Protein AF-A0A1Y5MK70-F1 (afdb_monomer_lite)

Structure (mmCIF, N/CA/C/O backbone):
data_AF-A0A1Y5MK70-F1
#
_entry.id   AF-A0A1Y5MK70-F1
#
loop_
_atom_site.group_PDB
_atom_site.id
_atom_site.type_symbol
_atom_site.label_atom_id
_atom_site.label_alt_id
_atom_site.label_comp_id
_atom_site.label_asym_id
_atom_site.label_entity_id
_atom_site.label_seq_id
_atom_site.pdbx_PDB_ins_code
_atom_site.Cartn_x
_atom_site.Cartn_y
_atom_site.Cartn_z
_atom_site.occupancy
_atom_site.B_iso_or_equiv
_atom_site.auth_seq_id
_atom_site.auth_comp_id
_atom_site.auth_asym_id
_atom_site.auth_atom_id
_atom_site.pdbx_PDB_model_num
ATOM 1 N N . MET A 1 1 ? -12.010 -36.381 3.776 1.00 45.31 1 MET A N 1
ATOM 2 C CA . MET A 1 1 ? -11.673 -35.593 2.570 1.00 45.31 1 MET A CA 1
ATOM 3 C C . MET A 1 1 ? -10.333 -36.115 2.085 1.00 45.31 1 MET A C 1
ATOM 5 O O . MET A 1 1 ? -9.447 -36.192 2.929 1.00 45.31 1 MET A O 1
ATOM 9 N N . PRO A 1 2 ? -10.191 -36.593 0.837 1.00 47.81 2 PRO A N 1
ATOM 10 C CA . PRO A 1 2 ? -8.918 -37.135 0.391 1.00 47.81 2 PRO A CA 1
ATOM 11 C C . PRO A 1 2 ? -7.946 -35.971 0.175 1.00 47.81 2 PRO A C 1
ATOM 13 O O . PRO A 1 2 ? -8.289 -34.982 -0.469 1.00 47.81 2 PRO A O 1
ATOM 16 N N . PHE A 1 3 ? -6.762 -36.075 0.770 1.00 47.69 3 PHE A N 1
ATOM 17 C CA . PHE A 1 3 ? -5.630 -35.214 0.456 1.00 47.69 3 PHE A CA 1
ATOM 18 C C . PHE A 1 3 ? -5.170 -35.614 -0.947 1.00 47.69 3 PHE A C 1
ATOM 20 O O . PHE A 1 3 ? -4.816 -36.772 -1.149 1.00 47.69 3 PHE A O 1
ATOM 27 N N . SER A 1 4 ? -5.296 -34.719 -1.930 1.00 53.09 4 SER A N 1
ATOM 28 C CA . SER A 1 4 ? -4.896 -35.038 -3.298 1.00 53.09 4 SER A CA 1
ATOM 29 C C . SER A 1 4 ? -3.380 -35.113 -3.391 1.00 53.09 4 SER A C 1
ATOM 31 O O . SER A 1 4 ? -2.684 -34.203 -2.934 1.00 53.09 4 SER A O 1
ATOM 33 N N . ASP A 1 5 ? -2.918 -36.187 -4.020 1.00 56.25 5 ASP A N 1
ATOM 34 C CA . ASP A 1 5 ? -1.554 -36.392 -4.477 1.00 56.25 5 ASP A CA 1
ATOM 35 C C . ASP A 1 5 ? -1.006 -35.169 -5.229 1.00 56.25 5 ASP A C 1
ATOM 37 O O . ASP A 1 5 ? -1.755 -34.398 -5.836 1.00 56.25 5 ASP A O 1
ATOM 41 N N . GLY A 1 6 ? 0.316 -35.012 -5.119 1.00 57.81 6 GLY A N 1
ATOM 42 C CA . GLY A 1 6 ? 1.134 -33.868 -5.515 1.00 57.81 6 GLY A CA 1
ATOM 43 C C . GLY A 1 6 ? 0.630 -33.063 -6.708 1.00 57.81 6 GLY A C 1
ATOM 44 O O . GLY A 1 6 ? 0.325 -33.584 -7.779 1.00 57.81 6 GLY A O 1
ATOM 45 N N . CYS A 1 7 ? 0.583 -31.752 -6.510 1.00 57.41 7 CYS A N 1
ATOM 46 C CA . CYS A 1 7 ? 0.219 -30.822 -7.556 1.00 57.41 7 CYS A CA 1
ATOM 47 C C . CYS A 1 7 ? 1.397 -30.599 -8.497 1.00 57.41 7 CYS A C 1
ATOM 49 O O . CYS A 1 7 ? 2.516 -30.356 -8.059 1.00 57.41 7 CYS A O 1
ATOM 51 N N . ASP A 1 8 ? 1.112 -30.699 -9.791 1.00 56.66 8 ASP A N 1
ATOM 52 C CA . ASP A 1 8 ? 2.019 -30.327 -10.866 1.00 56.66 8 ASP A CA 1
ATOM 53 C C . ASP A 1 8 ? 2.357 -28.831 -10.733 1.00 56.66 8 ASP A C 1
ATOM 55 O O . ASP A 1 8 ? 1.521 -27.963 -11.006 1.00 56.66 8 ASP A O 1
ATOM 59 N N . GLU A 1 9 ? 3.568 -28.543 -10.242 1.00 54.31 9 GLU A N 1
ATOM 60 C CA . GLU A 1 9 ? 4.110 -27.196 -9.992 1.00 54.31 9 GLU A CA 1
ATOM 61 C C . GLU A 1 9 ? 4.065 -26.293 -11.233 1.00 54.31 9 GLU A C 1
ATOM 63 O O . GLU A 1 9 ? 4.126 -25.072 -11.107 1.00 54.31 9 GLU A O 1
ATOM 68 N N . SER A 1 10 ? 3.909 -26.862 -12.433 1.00 54.75 10 SER A N 1
ATOM 69 C CA . SER A 1 10 ? 3.883 -26.102 -13.684 1.00 54.75 10 SER A CA 1
ATOM 70 C C . SER A 1 10 ? 2.580 -25.330 -13.942 1.00 54.75 10 SER A C 1
ATOM 72 O O . SER A 1 10 ? 2.550 -24.487 -14.838 1.00 54.75 10 SER A O 1
ATOM 74 N N . THR A 1 11 ? 1.500 -25.584 -13.188 1.00 51.69 11 THR A N 1
ATOM 75 C CA . THR A 1 11 ? 0.165 -25.008 -13.474 1.00 51.69 11 THR A CA 1
ATOM 76 C C . THR A 1 11 ? -0.526 -24.326 -12.292 1.00 51.69 11 THR A C 1
ATOM 78 O O . THR A 1 11 ? -1.675 -23.896 -12.437 1.00 51.69 11 THR A O 1
ATOM 81 N N . LYS A 1 12 ? 0.105 -24.237 -11.111 1.00 56.84 12 LYS A N 1
ATOM 82 C CA . LYS A 1 12 ? -0.591 -23.837 -9.873 1.00 56.84 12 LYS A CA 1
ATOM 83 C C . LYS A 1 12 ? 0.277 -22.993 -8.943 1.00 56.84 12 LYS A C 1
ATOM 85 O O . LYS A 1 12 ? 1.462 -23.251 -8.784 1.00 56.84 12 LYS A O 1
ATOM 90 N N . ASP A 1 13 ? -0.342 -21.996 -8.308 1.00 63.38 13 ASP A N 1
ATOM 91 C CA . ASP A 1 13 ? 0.362 -20.890 -7.649 1.00 63.38 13 ASP A CA 1
ATOM 92 C C . ASP A 1 13 ? 0.457 -21.000 -6.119 1.00 63.38 13 ASP A C 1
ATOM 94 O O . ASP A 1 13 ? 1.224 -20.244 -5.510 1.00 63.38 13 ASP A O 1
ATOM 98 N N . ASP A 1 14 ? -0.307 -21.900 -5.487 1.00 67.94 14 ASP A N 1
ATOM 99 C CA . ASP A 1 14 ? -0.357 -22.056 -4.031 1.00 67.94 14 ASP A CA 1
ATOM 100 C C . ASP A 1 14 ? -0.394 -23.520 -3.545 1.00 67.94 14 ASP A C 1
ATOM 102 O O . ASP A 1 14 ? -0.592 -24.471 -4.303 1.00 67.94 14 ASP A O 1
ATOM 106 N N . LYS A 1 15 ? -0.234 -23.698 -2.226 1.00 67.75 15 LYS A N 1
ATOM 107 C CA . LYS A 1 15 ? -0.234 -25.007 -1.540 1.00 67.75 15 LYS A CA 1
ATOM 108 C C . LYS A 1 15 ? -1.575 -25.755 -1.578 1.00 67.75 15 LYS A C 1
ATOM 110 O O . LYS A 1 15 ? -1.652 -26.883 -1.100 1.00 67.75 15 LYS A O 1
ATOM 115 N N . TRP A 1 16 ? -2.630 -25.108 -2.073 1.00 71.88 16 TRP A N 1
ATOM 116 C CA . TRP A 1 16 ? -3.977 -25.663 -2.216 1.00 71.88 16 TRP A CA 1
ATOM 117 C C . TRP A 1 16 ? -4.336 -25.925 -3.672 1.00 71.88 16 TRP A C 1
ATOM 119 O O . TRP A 1 16 ? -5.464 -26.324 -3.969 1.00 71.88 16 TRP A O 1
ATOM 129 N N . CYS A 1 17 ? -3.369 -25.742 -4.571 1.00 69.50 17 CYS A N 1
ATOM 130 C CA . CYS A 1 17 ? -3.489 -26.085 -5.968 1.00 69.50 17 CYS A CA 1
ATOM 131 C C . CYS A 1 17 ? -4.534 -25.219 -6.688 1.00 69.50 17 CYS A C 1
ATOM 133 O O . CYS A 1 17 ? -5.308 -25.718 -7.515 1.00 69.50 17 CYS A O 1
ATOM 135 N N . GLN A 1 18 ? -4.528 -23.924 -6.372 1.00 73.12 18 GLN A N 1
ATOM 136 C CA . GLN A 1 18 ? -5.363 -22.892 -6.976 1.00 73.12 18 GLN A CA 1
ATOM 137 C C . GLN A 1 18 ? -4.520 -21.909 -7.803 1.00 73.12 18 GLN A C 1
ATOM 139 O O . GLN A 1 18 ? -3.335 -21.693 -7.542 1.00 73.12 18 GLN A O 1
ATOM 144 N N . ILE A 1 19 ? -5.147 -21.307 -8.817 1.00 71.62 19 ILE A N 1
ATOM 145 C CA . ILE A 1 19 ? -4.593 -20.148 -9.526 1.00 71.62 19 ILE A CA 1
ATOM 146 C C . ILE A 1 19 ? -4.897 -18.925 -8.664 1.00 71.62 19 ILE A C 1
ATOM 148 O O . ILE A 1 19 ? -6.066 -18.630 -8.402 1.00 71.62 19 ILE A O 1
ATOM 152 N N . VAL A 1 20 ? -3.859 -18.226 -8.210 1.00 73.69 20 VAL A N 1
ATOM 153 C CA . VAL A 1 20 ? -3.992 -17.103 -7.276 1.00 73.69 20 VAL A CA 1
ATOM 154 C C . VAL A 1 20 ? -3.372 -15.866 -7.901 1.00 73.69 20 VAL A C 1
ATOM 156 O O . VAL A 1 20 ? -2.211 -15.872 -8.294 1.00 73.69 20 VAL A O 1
ATOM 159 N N . ASN A 1 21 ? -4.125 -14.766 -7.952 1.00 75.44 21 ASN A N 1
ATOM 160 C CA . ASN A 1 21 ? -3.551 -13.482 -8.337 1.00 75.44 21 ASN A CA 1
ATOM 161 C C . ASN A 1 21 ? -2.671 -12.953 -7.196 1.00 75.44 21 ASN A C 1
ATOM 163 O O . ASN A 1 21 ? -3.161 -12.303 -6.272 1.00 75.44 21 ASN A O 1
ATOM 167 N N . LYS A 1 22 ? -1.369 -13.232 -7.278 1.00 76.81 22 LYS A N 1
ATOM 168 C CA . LYS A 1 22 ? -0.361 -12.776 -6.311 1.00 76.81 22 LYS A CA 1
ATOM 169 C C . LYS A 1 22 ? -0.169 -11.257 -6.318 1.00 76.81 22 LYS A C 1
ATOM 171 O O . LYS A 1 22 ? 0.277 -10.712 -5.318 1.00 76.81 22 LYS A O 1
ATOM 176 N N . ASN A 1 23 ? -0.599 -10.564 -7.378 1.00 81.00 23 ASN A N 1
ATOM 177 C CA . ASN A 1 23 ? -0.437 -9.117 -7.526 1.00 81.00 23 ASN A CA 1
ATOM 178 C C . ASN A 1 23 ? -1.542 -8.287 -6.846 1.00 81.00 23 ASN A C 1
ATOM 180 O O . ASN A 1 23 ? -1.671 -7.083 -7.085 1.00 81.00 23 ASN A O 1
ATOM 184 N N . ARG A 1 24 ? -2.375 -8.917 -6.011 1.00 82.62 24 ARG A N 1
ATOM 185 C CA . ARG A 1 24 ? -3.447 -8.272 -5.244 1.00 82.62 24 ARG A CA 1
ATOM 186 C C . ARG A 1 24 ? -3.217 -8.556 -3.771 1.00 82.62 24 ARG A C 1
ATOM 188 O O . ARG A 1 24 ? -3.121 -9.714 -3.369 1.00 82.62 24 ARG A O 1
ATOM 195 N N . ARG A 1 25 ? -3.179 -7.507 -2.953 1.00 82.75 25 ARG A N 1
ATOM 196 C CA . ARG A 1 25 ? -3.099 -7.646 -1.499 1.00 82.75 25 ARG A CA 1
ATOM 197 C C . ARG A 1 25 ? -4.304 -6.999 -0.831 1.00 82.75 25 ARG A C 1
ATOM 199 O O . ARG A 1 25 ? -4.873 -6.008 -1.292 1.00 82.75 25 ARG A O 1
ATOM 206 N N . GLY A 1 26 ? -4.702 -7.627 0.266 1.00 85.31 26 GLY A N 1
ATOM 207 C CA . GLY A 1 26 ? -5.738 -7.141 1.153 1.00 85.31 26 GLY A CA 1
ATOM 208 C C . GLY A 1 26 ? -5.161 -6.654 2.471 1.00 85.31 26 GLY A C 1
ATOM 209 O O . GLY A 1 26 ? -4.041 -6.996 2.846 1.00 85.31 26 GLY A O 1
ATOM 210 N N . ILE A 1 27 ? -5.970 -5.902 3.202 1.00 85.44 27 ILE A N 1
ATOM 211 C CA . ILE A 1 27 ? -5.683 -5.448 4.551 1.00 85.44 27 ILE A CA 1
ATOM 212 C C . ILE A 1 27 ? -6.815 -5.843 5.495 1.00 85.44 27 ILE A C 1
ATOM 214 O O . ILE A 1 27 ? -8.006 -5.765 5.166 1.00 85.44 27 ILE A O 1
ATOM 218 N N . VAL A 1 28 ? -6.418 -6.253 6.694 1.00 88.19 28 VAL A N 1
ATOM 219 C CA . VAL A 1 28 ? -7.299 -6.355 7.851 1.00 88.19 28 VAL A CA 1
ATOM 220 C C . VAL A 1 28 ? -6.694 -5.488 8.943 1.00 88.19 28 VAL A C 1
ATOM 222 O O . VAL A 1 28 ? -5.546 -5.705 9.324 1.00 88.19 28 VAL A O 1
ATOM 225 N N . ILE A 1 29 ? -7.451 -4.502 9.421 1.00 83.69 29 ILE A N 1
ATOM 226 C CA . ILE A 1 29 ? -7.038 -3.648 10.536 1.00 83.69 29 ILE A CA 1
ATOM 227 C C . ILE A 1 29 ? -7.919 -3.962 11.733 1.00 83.69 29 ILE A C 1
ATOM 229 O O . ILE A 1 29 ? -9.149 -3.919 11.646 1.00 83.69 29 ILE A O 1
ATOM 233 N N . LEU A 1 30 ? -7.260 -4.261 12.847 1.00 87.75 30 LEU A N 1
ATOM 234 C CA . LEU A 1 30 ? -7.870 -4.546 14.132 1.00 87.75 30 LEU A CA 1
ATOM 235 C C . LEU A 1 30 ? -7.527 -3.411 15.104 1.00 87.75 30 LEU A C 1
ATOM 237 O O . LEU A 1 30 ? -6.347 -3.119 15.298 1.00 87.75 30 LEU A O 1
ATOM 241 N N . LEU A 1 31 ? -8.528 -2.792 15.731 1.00 85.94 31 LEU A N 1
ATOM 242 C CA . LEU A 1 31 ? -8.306 -1.854 16.836 1.00 85.94 31 LEU A CA 1
ATOM 243 C C . LEU A 1 31 ? -8.513 -2.560 18.171 1.00 85.94 31 LEU A C 1
ATOM 245 O O . LEU A 1 31 ? -9.486 -3.293 18.343 1.00 85.94 31 LEU A O 1
ATOM 249 N N . SER A 1 32 ? -7.604 -2.324 19.118 1.00 86.94 32 SER A N 1
ATOM 250 C CA . SER A 1 32 ? -7.781 -2.769 20.500 1.00 86.94 32 SER A CA 1
ATOM 251 C C . SER A 1 32 ? -8.753 -1.842 21.230 1.00 86.94 32 SER A C 1
ATOM 253 O O . SER A 1 32 ? -8.634 -0.619 21.146 1.00 86.94 32 SER A O 1
ATOM 255 N N . ASN A 1 33 ? -9.686 -2.424 21.980 1.00 86.06 33 ASN A N 1
ATOM 256 C CA . ASN A 1 33 ? -10.547 -1.720 22.933 1.00 86.06 33 ASN A CA 1
ATOM 257 C C . ASN A 1 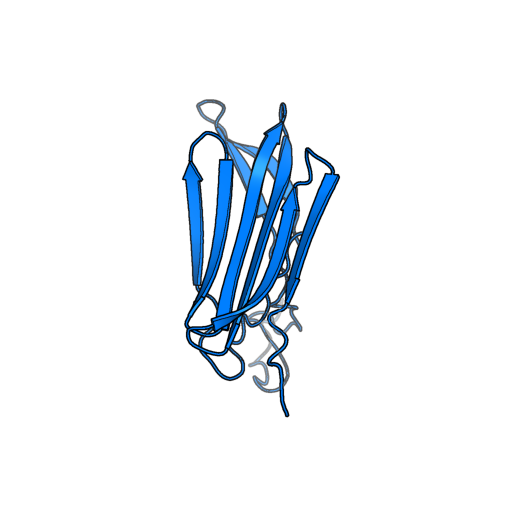33 ? -10.246 -2.142 24.386 1.00 86.06 33 ASN A C 1
ATOM 259 O O . ASN A 1 33 ? -11.146 -2.210 25.222 1.00 86.06 33 ASN A O 1
ATOM 263 N N . GLY A 1 34 ? -8.973 -2.436 24.672 1.00 88.31 34 GLY A N 1
ATOM 264 C CA . GLY A 1 34 ? -8.520 -3.068 25.909 1.00 88.31 34 GLY A CA 1
ATOM 265 C C . GLY A 1 34 ? -8.289 -4.555 25.664 1.00 88.31 34 GLY A C 1
ATOM 266 O O . GLY A 1 34 ? -7.315 -4.933 25.015 1.00 88.31 34 GLY A O 1
ATOM 267 N N . ASP A 1 35 ? -9.216 -5.392 26.125 1.00 89.69 35 ASP A N 1
ATOM 268 C CA . ASP A 1 35 ? -9.042 -6.852 26.128 1.00 89.69 35 ASP A CA 1
ATOM 269 C C . ASP A 1 35 ? -9.416 -7.530 24.802 1.00 89.69 35 ASP A C 1
ATOM 271 O O . ASP A 1 35 ? -9.174 -8.726 24.622 1.00 89.69 35 ASP A O 1
ATOM 275 N N . LYS A 1 36 ? -10.053 -6.805 23.874 1.00 91.88 36 LYS A N 1
ATOM 276 C CA . LYS A 1 36 ? -10.503 -7.353 22.590 1.00 91.88 36 LYS A CA 1
ATOM 277 C C . LYS A 1 36 ? -9.970 -6.533 21.427 1.00 91.88 36 LYS A C 1
ATOM 279 O O . LYS A 1 36 ? -9.608 -5.366 21.555 1.00 91.88 36 LYS A O 1
ATOM 284 N N . TYR A 1 37 ? -9.956 -7.185 20.273 1.00 90.38 37 TYR A N 1
ATOM 285 C CA . TYR A 1 37 ? -9.669 -6.577 18.988 1.00 90.38 37 TYR A CA 1
ATOM 286 C C . TYR A 1 37 ? -10.937 -6.581 18.145 1.00 90.38 37 TYR A C 1
ATOM 288 O O . TYR A 1 37 ? -11.580 -7.621 17.993 1.00 90.38 37 TYR A O 1
ATOM 296 N N . GLU A 1 38 ? -11.289 -5.428 17.594 1.00 88.44 38 GLU A N 1
ATOM 297 C CA . GLU A 1 38 ? -12.407 -5.280 16.669 1.00 88.44 38 GLU A CA 1
ATOM 298 C C . GLU A 1 38 ? -11.871 -4.983 15.271 1.00 88.44 38 GLU A C 1
ATOM 300 O O . GLU A 1 38 ? -11.027 -4.102 15.088 1.00 88.44 38 GLU A O 1
ATOM 305 N N . ALA A 1 39 ? -12.349 -5.735 14.278 1.00 87.50 39 ALA A N 1
ATOM 306 C CA . ALA A 1 39 ? -12.007 -5.484 12.889 1.00 87.50 39 ALA A CA 1
ATOM 307 C C . ALA A 1 39 ? -12.716 -4.224 12.401 1.00 87.50 39 ALA A C 1
ATOM 309 O O . ALA A 1 39 ? -13.929 -4.222 12.213 1.00 87.50 39 ALA A O 1
ATOM 310 N N . VAL A 1 40 ? -11.939 -3.170 12.170 1.00 83.81 40 VAL A N 1
ATOM 311 C CA . VAL A 1 40 ? -12.450 -1.898 11.646 1.00 83.81 40 VAL A CA 1
ATOM 312 C C . VAL A 1 40 ? -12.361 -1.824 10.131 1.00 83.81 40 VAL A C 1
ATOM 314 O O . VAL A 1 40 ? -13.207 -1.213 9.490 1.00 83.81 40 VAL A O 1
ATOM 317 N N . VAL A 1 41 ? -11.383 -2.514 9.540 1.00 81.88 41 VAL A N 1
ATOM 318 C CA . VAL A 1 41 ? -11.245 -2.634 8.088 1.00 81.88 41 VAL A CA 1
ATOM 319 C C . VAL A 1 41 ? -11.014 -4.086 7.734 1.00 81.88 41 VAL A C 1
ATOM 321 O O . VAL A 1 41 ? -10.125 -4.737 8.273 1.00 81.88 41 VAL A O 1
ATOM 324 N N . THR A 1 42 ? -11.816 -4.598 6.806 1.00 85.94 42 THR A N 1
ATOM 325 C CA . THR A 1 42 ? -11.580 -5.882 6.141 1.00 85.94 42 THR A CA 1
ATOM 326 C C . THR A 1 42 ? -11.778 -5.680 4.652 1.00 85.94 42 THR A C 1
ATOM 328 O O . THR A 1 42 ? -12.897 -5.530 4.162 1.00 85.94 42 THR A O 1
ATOM 331 N N . LYS A 1 43 ? -10.666 -5.631 3.929 1.00 82.19 43 LYS A N 1
ATOM 332 C CA . LYS A 1 43 ? -10.619 -5.242 2.524 1.00 82.19 43 LYS A CA 1
ATOM 333 C C . LYS A 1 43 ? -9.618 -6.145 1.819 1.00 82.19 43 LYS A C 1
ATOM 335 O O . LYS A 1 43 ? -8.420 -5.936 1.919 1.00 82.19 43 LYS A O 1
ATOM 340 N N . ARG A 1 44 ? -10.107 -7.215 1.188 1.00 81.56 44 ARG A N 1
ATOM 341 C CA . ARG A 1 44 ? -9.272 -8.364 0.792 1.00 81.56 44 ARG A CA 1
ATOM 342 C C . ARG A 1 44 ? -8.523 -8.195 -0.537 1.00 81.56 44 ARG A C 1
ATOM 344 O O . ARG A 1 44 ? -7.627 -8.987 -0.792 1.00 81.56 44 ARG A O 1
ATOM 351 N N . ASP A 1 45 ? -8.846 -7.184 -1.341 1.00 80.06 45 ASP A N 1
ATOM 352 C CA . ASP A 1 45 ? -8.272 -6.999 -2.683 1.00 80.06 45 ASP A CA 1
ATOM 353 C C . ASP A 1 45 ? -8.073 -5.523 -3.081 1.00 80.06 45 ASP A C 1
ATOM 355 O O . ASP A 1 45 ? -8.292 -5.143 -4.230 1.00 80.06 45 ASP A O 1
ATOM 359 N N . ILE A 1 46 ? -7.690 -4.668 -2.132 1.00 75.31 46 ILE A N 1
ATOM 360 C CA . ILE A 1 46 ? -7.780 -3.211 -2.321 1.00 75.31 46 ILE A CA 1
ATOM 361 C C . ILE A 1 46 ? -6.526 -2.514 -2.830 1.00 75.31 46 ILE A C 1
ATOM 363 O O . ILE A 1 46 ? -6.627 -1.351 -3.216 1.00 75.31 46 ILE A O 1
ATOM 367 N N . PHE A 1 47 ? -5.365 -3.164 -2.828 1.00 80.25 47 PHE A N 1
ATOM 368 C CA . PHE A 1 47 ? -4.181 -2.566 -3.432 1.00 80.25 47 PHE A CA 1
ATOM 369 C C . PHE A 1 47 ? -3.429 -3.540 -4.320 1.00 80.25 47 PHE A C 1
AT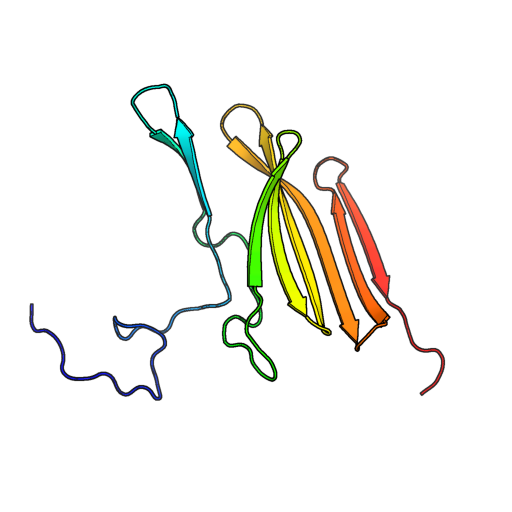OM 371 O O . PHE A 1 47 ? -3.311 -4.740 -4.048 1.00 80.25 47 PHE A O 1
ATOM 378 N N . GLU A 1 48 ? -2.937 -2.970 -5.413 1.00 83.00 48 GLU A N 1
ATOM 379 C CA . GLU A 1 48 ? -2.040 -3.639 -6.331 1.00 83.00 48 GLU A CA 1
ATOM 380 C C . GLU A 1 48 ? -0.685 -3.818 -5.657 1.00 83.00 48 GLU A C 1
ATOM 382 O O . GLU A 1 48 ? -0.158 -2.911 -5.000 1.00 83.00 48 GLU A O 1
ATOM 387 N N . SER A 1 49 ? -0.143 -5.010 -5.846 1.00 79.75 49 SER A N 1
ATOM 388 C CA . SER A 1 49 ? 1.192 -5.394 -5.426 1.00 79.75 49 SER A CA 1
ATOM 389 C C . SER A 1 49 ? 1.890 -6.012 -6.627 1.00 79.75 49 SER A C 1
ATOM 391 O O . SER A 1 49 ? 1.968 -7.226 -6.730 1.00 79.75 49 SER A O 1
ATOM 393 N N . PRO A 1 50 ? 2.253 -5.218 -7.642 1.00 83.12 50 PRO A N 1
ATOM 394 C CA . PRO A 1 50 ? 2.848 -5.767 -8.851 1.00 83.12 50 PRO A CA 1
ATOM 395 C C . PRO A 1 50 ? 4.205 -6.426 -8.564 1.00 83.12 50 PRO A C 1
ATOM 397 O O . PRO A 1 50 ? 4.931 -6.004 -7.665 1.00 83.12 50 PRO A O 1
ATOM 400 N N . ASN A 1 51 ? 4.578 -7.393 -9.405 1.00 84.31 51 ASN A N 1
ATOM 401 C CA . ASN A 1 51 ? 5.888 -8.058 -9.421 1.00 84.31 51 ASN A CA 1
ATOM 402 C C . ASN A 1 51 ? 6.179 -8.944 -8.197 1.00 84.31 51 ASN A C 1
ATOM 404 O O . ASN A 1 51 ? 7.334 -9.105 -7.809 1.00 84.31 51 ASN A O 1
ATOM 408 N N . GLU A 1 52 ? 5.156 -9.527 -7.575 1.00 81.88 52 GLU A N 1
ATOM 409 C CA . GLU A 1 52 ? 5.302 -10.400 -6.391 1.00 81.88 52 GLU A CA 1
ATOM 410 C C . GLU A 1 52 ? 5.987 -11.739 -6.687 1.00 81.88 52 GLU A C 1
ATOM 412 O O . GLU A 1 52 ? 6.498 -12.410 -5.793 1.00 81.88 52 GLU A O 1
ATOM 417 N N . ASP A 1 53 ? 6.033 -12.118 -7.956 1.00 80.50 53 ASP A N 1
ATOM 418 C CA . ASP A 1 53 ? 6.842 -13.206 -8.497 1.00 80.50 53 ASP A CA 1
ATOM 419 C C . ASP A 1 53 ? 8.299 -12.786 -8.775 1.00 80.50 53 ASP A C 1
ATOM 421 O O . ASP A 1 53 ? 9.137 -13.624 -9.100 1.00 80.50 53 ASP A O 1
ATOM 425 N N . GLY A 1 54 ? 8.617 -11.495 -8.650 1.00 75.75 54 GLY A N 1
ATOM 426 C CA . GLY A 1 54 ? 9.930 -10.901 -8.900 1.00 75.75 54 GLY A CA 1
ATOM 427 C C . GLY A 1 54 ? 10.199 -10.582 -10.370 1.00 75.75 54 GLY A C 1
ATOM 428 O O . GLY A 1 54 ? 10.880 -9.594 -10.668 1.00 75.75 54 GLY A O 1
ATOM 429 N N . GLY A 1 55 ? 9.622 -11.349 -11.298 1.00 77.50 55 GLY A N 1
ATOM 430 C CA . GLY A 1 55 ? 9.825 -11.186 -12.735 1.00 77.50 55 GLY A CA 1
ATOM 431 C C . GLY A 1 55 ? 11.310 -11.255 -13.109 1.00 77.50 55 GLY A C 1
ATOM 432 O O . GLY A 1 55 ? 11.999 -12.228 -12.818 1.00 77.50 55 GLY A O 1
ATOM 433 N N . ALA A 1 56 ? 11.827 -10.196 -13.742 1.00 74.31 56 ALA A N 1
ATOM 434 C CA . ALA A 1 56 ? 13.247 -10.074 -14.097 1.00 74.31 56 ALA A CA 1
ATOM 435 C C . ALA A 1 56 ? 14.160 -9.658 -12.916 1.00 74.31 56 ALA A C 1
ATOM 437 O O . ALA A 1 56 ? 15.353 -9.408 -13.115 1.00 74.31 56 ALA A O 1
ATOM 438 N N . TYR A 1 57 ? 13.613 -9.520 -11.704 1.00 82.88 57 TYR A N 1
ATOM 439 C CA . TYR A 1 57 ? 14.324 -9.081 -10.502 1.00 82.88 57 TYR A CA 1
ATOM 440 C C . TYR A 1 57 ? 13.822 -9.798 -9.233 1.00 82.88 57 TYR A C 1
ATOM 442 O O . TYR A 1 57 ? 13.174 -10.836 -9.325 1.00 82.88 57 TYR A O 1
ATOM 450 N N . PHE A 1 58 ? 14.159 -9.294 -8.039 1.00 86.69 58 PHE A N 1
ATOM 451 C CA . PHE A 1 58 ? 13.616 -9.815 -6.779 1.00 86.69 58 PHE A CA 1
ATOM 452 C C . PHE A 1 58 ? 12.235 -9.212 -6.479 1.00 86.69 58 PHE A C 1
ATOM 454 O O . PHE A 1 58 ? 12.041 -8.041 -6.799 1.00 86.69 58 PHE A O 1
ATOM 461 N N . PRO A 1 59 ? 11.297 -9.944 -5.847 1.00 89.31 59 PRO A N 1
ATOM 462 C CA . PRO A 1 59 ? 9.988 -9.412 -5.462 1.00 89.31 59 PRO A CA 1
ATOM 463 C C . PRO A 1 59 ? 10.081 -8.176 -4.554 1.00 89.31 59 PRO A C 1
ATOM 465 O O . PRO A 1 59 ? 10.958 -8.136 -3.692 1.00 89.31 59 PRO A O 1
ATOM 468 N N . PRO A 1 60 ? 9.179 -7.189 -4.682 1.00 90.81 60 PRO A N 1
ATOM 469 C CA . PRO A 1 60 ? 9.194 -6.000 -3.844 1.00 90.81 60 PRO A CA 1
ATOM 470 C C . PRO A 1 60 ? 9.146 -6.318 -2.344 1.00 90.81 60 PRO A C 1
ATOM 472 O O . PRO A 1 60 ? 8.361 -7.150 -1.889 1.00 90.81 60 PRO A O 1
ATOM 475 N N . GLU A 1 61 ? 9.939 -5.598 -1.556 1.00 91.88 61 GLU A N 1
ATOM 476 C CA . GLU A 1 61 ? 9.919 -5.707 -0.098 1.00 91.88 61 GLU A CA 1
ATOM 477 C C . GLU A 1 61 ? 8.854 -4.782 0.495 1.00 91.88 61 GLU A C 1
ATOM 479 O O . GLU A 1 61 ? 8.848 -3.579 0.223 1.00 91.88 61 GLU A O 1
ATOM 484 N N . LEU A 1 62 ? 7.976 -5.335 1.337 1.00 91.38 62 LEU A N 1
ATOM 485 C CA . LEU A 1 62 ? 6.942 -4.583 2.044 1.00 91.38 62 LEU A CA 1
ATOM 486 C C . LEU A 1 62 ? 7.418 -4.155 3.437 1.00 91.38 62 LEU A C 1
ATOM 488 O O . LEU A 1 62 ? 7.695 -4.995 4.293 1.00 91.38 62 LEU A O 1
ATOM 492 N N . ALA A 1 63 ? 7.394 -2.851 3.696 1.00 93.50 63 ALA A N 1
ATOM 493 C CA . ALA A 1 63 ? 7.533 -2.260 5.020 1.00 93.50 63 ALA A CA 1
ATOM 494 C C . ALA A 1 63 ? 6.221 -1.589 5.453 1.00 93.50 63 ALA A C 1
ATOM 496 O O . ALA A 1 63 ? 5.552 -0.923 4.661 1.00 93.50 63 ALA A O 1
ATOM 497 N N . VAL A 1 64 ? 5.861 -1.751 6.728 1.00 93.19 64 VAL A N 1
ATOM 498 C CA . VAL A 1 64 ? 4.671 -1.131 7.325 1.00 93.19 64 VAL A CA 1
ATOM 499 C C . VAL A 1 64 ? 5.111 -0.155 8.410 1.00 93.19 64 VAL A C 1
ATOM 501 O O . VAL A 1 64 ? 5.820 -0.541 9.337 1.00 93.19 64 VAL A O 1
ATOM 504 N N . GLU A 1 65 ? 4.692 1.104 8.303 1.00 94.81 65 GLU A N 1
ATOM 505 C CA . GLU A 1 65 ? 5.006 2.162 9.271 1.00 94.81 65 GLU A CA 1
ATOM 506 C C . GLU A 1 65 ? 3.709 2.768 9.818 1.00 94.81 65 GLU A C 1
ATOM 508 O O . GLU A 1 65 ? 2.797 3.087 9.059 1.00 94.81 65 GLU A O 1
ATOM 513 N N . ILE A 1 66 ? 3.641 2.981 11.135 1.00 92.56 66 ILE A N 1
ATOM 514 C CA . ILE A 1 66 ? 2.631 3.848 11.750 1.00 92.56 66 ILE A CA 1
ATOM 515 C C . ILE A 1 66 ? 3.342 5.099 12.252 1.00 92.56 66 ILE A C 1
ATOM 517 O O . ILE A 1 66 ? 4.193 5.021 13.140 1.00 92.56 66 ILE A O 1
ATOM 521 N N . LYS A 1 67 ? 3.001 6.259 11.692 1.00 92.88 67 LYS A N 1
ATOM 522 C CA . LYS A 1 67 ? 3.627 7.537 12.046 1.00 92.88 67 LYS A CA 1
ATOM 523 C C . LYS A 1 67 ? 2.641 8.679 11.873 1.00 92.88 67 LYS A C 1
ATOM 525 O O . LYS A 1 67 ? 1.972 8.757 10.854 1.00 92.88 67 LYS A O 1
ATOM 530 N N . ASN A 1 68 ? 2.576 9.586 12.849 1.00 90.69 68 ASN A N 1
ATOM 531 C CA . ASN A 1 68 ? 1.695 10.763 12.819 1.00 90.69 68 ASN A CA 1
ATOM 532 C C . ASN A 1 68 ? 0.218 10.419 12.527 1.00 90.69 68 ASN A C 1
ATOM 534 O O . ASN A 1 68 ? -0.432 11.104 11.746 1.00 90.69 68 ASN A O 1
ATOM 538 N N . SER A 1 69 ? -0.296 9.345 13.138 1.00 89.12 69 SER A N 1
ATOM 539 C CA . SER A 1 69 ? -1.659 8.827 12.911 1.00 89.12 69 SER A CA 1
ATOM 540 C C . SER A 1 69 ? -1.945 8.348 11.479 1.00 89.12 69 SER A C 1
ATOM 542 O O . SER A 1 69 ? -3.102 8.150 11.111 1.00 89.12 69 SER A O 1
ATOM 544 N N . GLU A 1 70 ? -0.898 8.111 10.689 1.00 93.50 70 GLU A N 1
ATOM 545 C CA . GLU A 1 70 ? -0.977 7.511 9.362 1.00 93.50 70 GLU A CA 1
ATOM 546 C C . GLU A 1 70 ? -0.398 6.098 9.388 1.00 93.50 70 GLU A C 1
ATOM 548 O O . GLU A 1 70 ? 0.655 5.856 9.982 1.00 93.50 70 GLU A O 1
ATOM 553 N N . LEU A 1 71 ? -1.080 5.177 8.714 1.00 92.69 71 LEU A N 1
ATOM 554 C CA . LEU A 1 71 ? -0.621 3.822 8.448 1.00 92.69 71 LEU A CA 1
ATOM 555 C C . LEU A 1 71 ? -0.119 3.754 7.006 1.00 92.69 71 LEU A C 1
ATOM 557 O O . LEU A 1 71 ? -0.889 3.958 6.066 1.00 92.69 71 LEU A O 1
ATOM 561 N N . LYS A 1 72 ? 1.163 3.455 6.831 1.00 94.38 72 LYS A N 1
ATOM 562 C CA . LYS A 1 72 ? 1.835 3.443 5.534 1.00 94.38 72 LYS A CA 1
ATOM 563 C C . LYS A 1 72 ? 2.271 2.040 5.162 1.00 94.38 72 LYS A C 1
ATOM 565 O O . LYS A 1 72 ? 2.855 1.333 5.981 1.00 94.38 72 LYS A O 1
ATOM 570 N N . PHE A 1 73 ? 2.027 1.680 3.911 1.00 93.12 73 PHE A N 1
ATOM 571 C CA . PHE A 1 73 ? 2.523 0.463 3.280 1.00 93.12 73 PHE A CA 1
ATOM 572 C C . PHE A 1 73 ? 3.485 0.866 2.178 1.00 93.12 73 PHE A C 1
ATOM 574 O O . PHE A 1 73 ? 3.048 1.384 1.152 1.00 93.12 73 PHE A O 1
ATOM 581 N N . PHE A 1 74 ? 4.772 0.646 2.409 1.00 94.75 74 PHE A N 1
ATOM 582 C CA . PHE A 1 74 ? 5.848 0.995 1.496 1.00 94.75 74 PHE A CA 1
ATOM 583 C C . PHE A 1 74 ? 6.374 -0.263 0.812 1.00 94.75 74 PHE A C 1
ATOM 585 O O . PHE A 1 74 ? 6.797 -1.199 1.485 1.00 94.75 74 PHE A O 1
ATOM 592 N N . TYR A 1 75 ? 6.370 -0.270 -0.516 1.00 93.50 75 TYR A N 1
ATOM 593 C CA . TYR A 1 75 ? 6.897 -1.352 -1.337 1.00 93.50 75 TYR A CA 1
ATOM 594 C C . TYR A 1 75 ? 8.166 -0.890 -2.042 1.00 93.50 75 TYR A C 1
ATOM 596 O O . TYR A 1 75 ? 8.118 0.005 -2.888 1.00 93.50 75 TYR A O 1
ATOM 604 N N . SER A 1 76 ? 9.293 -1.509 -1.709 1.00 93.06 76 SER A N 1
ATOM 605 C CA . SER A 1 76 ? 10.595 -1.243 -2.321 1.00 93.06 76 SER A CA 1
ATOM 606 C C . SER A 1 76 ? 10.878 -2.239 -3.436 1.00 93.06 76 SER A C 1
ATOM 608 O O . SER A 1 76 ? 10.946 -3.436 -3.177 1.00 93.06 76 SER A O 1
ATOM 610 N N . TYR A 1 77 ? 11.120 -1.767 -4.658 1.00 92.25 77 TYR A N 1
ATOM 611 C CA . TYR A 1 77 ? 11.517 -2.603 -5.799 1.00 92.25 77 TYR A CA 1
ATOM 612 C C . TYR A 1 77 ? 12.934 -2.251 -6.293 1.00 92.25 77 TYR A C 1
ATOM 614 O O . TYR A 1 77 ? 13.262 -2.287 -7.483 1.00 92.25 77 TYR A O 1
ATOM 622 N N . GLY A 1 78 ? 13.800 -1.866 -5.347 1.00 88.81 78 GLY A N 1
ATOM 623 C CA . GLY A 1 78 ? 15.205 -1.550 -5.587 1.00 88.81 78 GLY A CA 1
ATOM 624 C C . GLY A 1 78 ? 15.400 -0.457 -6.642 1.00 88.81 78 GLY A C 1
ATOM 625 O O . GLY A 1 78 ? 14.813 0.622 -6.572 1.00 88.81 78 GLY A O 1
ATOM 626 N N . LYS A 1 79 ? 16.239 -0.733 -7.649 1.00 89.06 79 LYS A N 1
ATOM 627 C CA . LYS A 1 79 ? 16.571 0.234 -8.714 1.00 89.06 79 LYS A CA 1
ATOM 628 C C . LYS A 1 79 ? 15.401 0.579 -9.645 1.00 89.06 79 LYS A C 1
ATOM 630 O O . LYS A 1 79 ? 15.531 1.514 -10.429 1.00 89.06 79 LYS A O 1
ATOM 635 N N . TYR A 1 80 ? 14.310 -0.185 -9.596 1.00 90.31 80 TYR A N 1
ATOM 636 C CA . TYR A 1 80 ? 13.120 0.034 -10.422 1.00 90.31 80 TYR A CA 1
ATOM 637 C C . TYR A 1 80 ? 12.082 0.925 -9.736 1.00 90.31 80 TYR A C 1
ATOM 639 O O . TYR A 1 80 ? 11.095 1.310 -10.359 1.00 90.31 80 TYR A O 1
ATOM 647 N N . GLY A 1 81 ? 12.344 1.319 -8.487 1.00 92.62 81 GLY A N 1
ATOM 648 C CA . GLY A 1 81 ? 11.571 2.318 -7.768 1.00 92.62 81 GLY A CA 1
ATOM 649 C C . GLY A 1 81 ? 10.775 1.739 -6.608 1.00 92.62 81 GLY A C 1
ATOM 650 O O . GLY A 1 81 ? 11.181 0.753 -5.993 1.00 92.62 81 GLY A O 1
ATOM 651 N N . TYR A 1 82 ? 9.686 2.411 -6.252 1.00 94.12 82 TYR A N 1
ATOM 652 C CA . TYR A 1 82 ? 8.894 2.098 -5.066 1.00 94.12 82 TYR A CA 1
ATOM 653 C C . TYR A 1 82 ? 7.490 2.692 -5.162 1.00 94.12 82 TYR A C 1
ATOM 655 O O . TYR A 1 82 ? 7.243 3.624 -5.932 1.00 94.12 82 TYR A O 1
ATOM 663 N N . TRP A 1 83 ? 6.573 2.198 -4.339 1.00 95.19 83 TRP A N 1
ATOM 664 C CA . TRP A 1 83 ? 5.266 2.822 -4.149 1.00 95.19 83 TRP A CA 1
ATOM 665 C C . TRP A 1 83 ? 4.817 2.750 -2.696 1.00 95.19 83 TRP A C 1
ATOM 667 O O . TRP A 1 83 ? 5.284 1.925 -1.915 1.00 95.19 83 TRP A O 1
ATOM 677 N N . GLU A 1 84 ? 3.921 3.654 -2.327 1.00 95.25 84 GLU A N 1
ATOM 678 C CA . GLU A 1 84 ? 3.415 3.812 -0.974 1.00 95.25 84 GLU A CA 1
ATOM 679 C C . GLU A 1 84 ? 1.902 4.043 -0.991 1.00 95.25 84 GLU A C 1
ATOM 681 O O . GLU A 1 84 ? 1.399 4.907 -1.716 1.00 95.25 84 GLU A O 1
ATOM 686 N N . TYR A 1 85 ? 1.188 3.301 -0.146 1.00 93.69 85 TYR A N 1
ATOM 687 C CA . TYR A 1 85 ? -0.205 3.571 0.207 1.00 93.69 85 TYR A CA 1
ATOM 688 C C . TYR A 1 85 ? -0.262 4.144 1.619 1.00 93.69 85 TYR A C 1
ATOM 690 O O . TYR A 1 85 ? 0.274 3.540 2.550 1.00 93.69 85 TYR A O 1
ATOM 698 N N . VAL A 1 86 ? -0.939 5.279 1.791 1.00 94.19 86 VAL A N 1
ATOM 699 C CA . VAL A 1 86 ? -1.090 5.944 3.089 1.00 94.19 86 VAL A CA 1
ATOM 700 C C . VAL A 1 86 ? -2.555 5.962 3.484 1.00 94.19 86 VAL A C 1
ATOM 702 O O . VAL A 1 86 ? -3.391 6.550 2.792 1.00 94.19 86 VAL A O 1
ATOM 705 N N . PHE A 1 87 ? -2.849 5.357 4.626 1.00 91.56 87 PHE A N 1
ATOM 706 C CA . PHE A 1 87 ? -4.165 5.331 5.238 1.00 91.56 87 PHE A CA 1
ATOM 707 C C . PHE A 1 87 ? -4.200 6.217 6.477 1.00 91.56 87 PHE A C 1
ATOM 709 O O . PHE A 1 87 ? -3.239 6.265 7.243 1.00 91.56 87 PHE A O 1
ATOM 716 N N . ALA A 1 88 ? -5.333 6.867 6.706 1.00 92.19 88 ALA A N 1
ATOM 717 C CA . ALA A 1 88 ? -5.611 7.578 7.947 1.00 92.19 88 ALA A CA 1
ATOM 718 C C . ALA A 1 88 ? -6.912 7.061 8.558 1.00 92.19 88 ALA A C 1
ATOM 720 O O . ALA A 1 88 ? -7.835 6.670 7.837 1.00 92.19 88 ALA A O 1
ATOM 721 N N . LEU A 1 89 ? -6.971 7.067 9.888 1.00 87.88 89 LEU A N 1
ATOM 722 C CA . LEU A 1 89 ? -8.196 6.780 10.620 1.00 87.88 89 LEU A CA 1
ATOM 723 C C . LEU A 1 89 ? -9.159 7.970 10.481 1.00 87.88 89 LEU A C 1
ATOM 725 O O . LEU A 1 89 ? -8.819 9.093 10.847 1.00 87.88 89 LEU A O 1
ATOM 729 N N . ASP A 1 90 ? -10.361 7.708 9.984 1.00 85.94 90 ASP A N 1
ATOM 730 C CA . ASP A 1 90 ? -11.478 8.646 9.904 1.00 85.94 90 ASP A CA 1
ATOM 731 C C . ASP A 1 90 ? -12.674 8.062 10.669 1.00 85.94 90 ASP A C 1
ATOM 733 O O . ASP A 1 90 ? -13.353 7.130 10.225 1.00 85.94 90 ASP A O 1
ATOM 737 N N . GLY A 1 91 ? -12.885 8.566 11.886 1.00 84.62 91 GLY A N 1
ATOM 738 C CA . GLY A 1 91 ? -13.849 8.006 12.829 1.00 84.62 91 GLY A CA 1
ATOM 739 C C . GLY A 1 91 ? -13.481 6.577 13.237 1.00 84.62 91 GLY A C 1
ATOM 740 O O . GLY A 1 91 ? -12.590 6.371 14.058 1.00 84.62 91 GLY A O 1
ATOM 741 N N . LYS A 1 92 ? -14.200 5.591 12.690 1.00 80.25 92 LYS A N 1
ATOM 742 C CA . LYS A 1 92 ? -13.990 4.152 12.941 1.00 80.25 92 LYS A CA 1
ATOM 743 C C . LYS A 1 92 ? -13.507 3.385 11.705 1.00 80.25 92 LYS A C 1
ATOM 745 O O . LYS A 1 92 ? -13.496 2.162 11.741 1.00 80.25 92 LYS A O 1
ATOM 750 N N . ASP A 1 93 ? -13.147 4.071 10.624 1.00 82.88 93 ASP A N 1
ATOM 751 C CA . ASP A 1 93 ? -12.714 3.455 9.366 1.00 82.88 93 ASP A CA 1
ATOM 752 C C . ASP A 1 93 ? -11.316 3.953 8.980 1.00 82.88 93 ASP A C 1
ATOM 754 O O . ASP A 1 93 ? -10.929 5.059 9.351 1.00 82.88 93 ASP A O 1
ATOM 758 N N . PHE A 1 94 ? -10.552 3.162 8.229 1.00 86.38 94 PHE A N 1
ATOM 759 C CA . PHE A 1 94 ? -9.303 3.631 7.627 1.00 86.38 94 PHE A CA 1
ATOM 760 C C . PHE A 1 94 ? -9.518 3.920 6.151 1.00 86.38 94 PHE A C 1
ATOM 762 O O . PHE A 1 94 ? -9.841 3.031 5.361 1.00 86.38 94 PHE A O 1
ATOM 769 N N . LYS A 1 95 ? -9.262 5.166 5.762 1.00 88.88 95 LYS A N 1
ATOM 770 C CA . LYS A 1 95 ? -9.398 5.622 4.379 1.00 88.88 95 LYS A CA 1
ATOM 771 C C . LYS A 1 95 ? -8.032 5.790 3.744 1.00 88.88 95 LYS A C 1
ATOM 773 O O . LYS A 1 95 ? -7.111 6.292 4.384 1.00 88.88 95 LYS A O 1
ATOM 778 N N . LEU A 1 96 ? -7.909 5.391 2.478 1.00 89.88 96 LEU A N 1
ATOM 779 C CA . LEU A 1 96 ? -6.741 5.719 1.667 1.00 89.88 96 LEU A CA 1
ATOM 780 C C . LEU A 1 96 ? -6.742 7.232 1.434 1.00 89.88 96 LEU A C 1
ATOM 782 O O . LEU A 1 96 ? -7.657 7.762 0.806 1.00 89.88 96 LEU A O 1
ATOM 786 N N . VAL A 1 97 ? -5.737 7.924 1.962 1.00 94.38 97 VAL A N 1
ATOM 787 C CA . VAL A 1 97 ? -5.641 9.388 1.892 1.00 94.38 97 VAL A CA 1
ATOM 788 C C . VAL A 1 97 ? -4.585 9.851 0.907 1.00 94.38 97 VAL A C 1
ATOM 790 O O . VAL A 1 97 ? -4.761 10.893 0.275 1.00 94.38 97 VAL A O 1
ATOM 793 N N . ARG A 1 98 ? -3.516 9.069 0.718 1.00 95.75 98 ARG A N 1
ATOM 794 C CA . ARG A 1 98 ? -2.475 9.360 -0.269 1.00 95.75 98 ARG A CA 1
ATOM 795 C C . ARG A 1 98 ? -1.948 8.091 -0.925 1.00 95.75 98 ARG A C 1
ATOM 797 O O . ARG A 1 98 ? -1.900 7.029 -0.309 1.00 95.75 98 ARG A O 1
ATOM 804 N N . TYR A 1 99 ? -1.525 8.241 -2.172 1.00 95.19 99 TYR A N 1
ATOM 805 C CA . TYR A 1 99 ? -0.750 7.252 -2.909 1.00 95.19 99 TYR A CA 1
ATOM 806 C C . TYR A 1 99 ? 0.450 7.935 -3.554 1.00 95.19 99 TYR A C 1
ATOM 808 O O . TYR A 1 99 ? 0.337 9.047 -4.078 1.00 95.19 99 TYR A O 1
ATOM 816 N N . PHE A 1 100 ? 1.592 7.266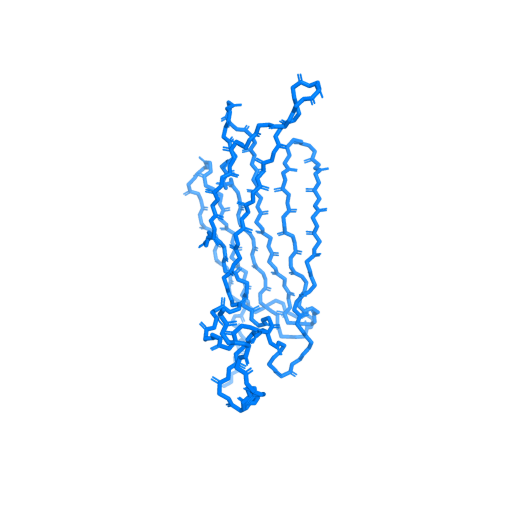 -3.527 1.00 96.50 100 PHE A N 1
ATOM 817 C CA . PHE A 1 100 ? 2.798 7.693 -4.217 1.00 96.50 100 PHE A CA 1
ATOM 818 C C . PHE A 1 100 ? 3.384 6.504 -4.969 1.00 96.50 100 PHE A C 1
ATOM 820 O O . PHE A 1 100 ? 3.480 5.416 -4.413 1.00 96.50 100 PHE A O 1
ATOM 827 N N . SER A 1 101 ? 3.856 6.711 -6.192 1.00 95.50 101 SER A N 1
ATOM 828 C CA . SER A 1 101 ? 4.698 5.740 -6.887 1.00 95.50 101 SER A CA 1
ATOM 829 C C . SER A 1 101 ? 5.804 6.432 -7.658 1.00 95.50 101 SER A C 1
ATOM 831 O O . SER A 1 101 ? 5.578 7.470 -8.279 1.00 95.50 101 SER A O 1
ATOM 833 N N . SER A 1 102 ? 6.974 5.812 -7.674 1.00 94.56 102 SER A N 1
ATOM 834 C CA . SER A 1 102 ? 8.091 6.158 -8.540 1.00 94.56 102 SER A CA 1
ATOM 835 C C . SER A 1 102 ? 8.500 4.904 -9.292 1.00 94.56 102 SER A C 1
ATOM 837 O O . SER A 1 102 ? 8.896 3.923 -8.669 1.00 94.56 102 SER A O 1
ATOM 839 N N . VAL A 1 103 ? 8.400 4.939 -10.616 1.00 93.00 103 VAL A N 1
ATOM 840 C CA . VAL A 1 103 ? 9.004 3.948 -11.508 1.00 93.00 103 VAL A CA 1
ATOM 841 C C . VAL A 1 103 ? 10.329 4.524 -11.969 1.00 93.00 103 VAL A C 1
ATOM 843 O O . VAL A 1 103 ? 10.374 5.657 -12.453 1.00 93.00 103 VAL A O 1
ATOM 846 N N . ASN A 1 104 ? 11.404 3.764 -11.800 1.00 91.69 104 ASN A N 1
ATOM 847 C CA . ASN A 1 104 ? 12.762 4.228 -12.040 1.00 91.69 104 ASN A CA 1
ATOM 848 C C . ASN A 1 104 ? 13.454 3.392 -13.116 1.00 91.69 104 ASN A C 1
ATOM 850 O O . ASN A 1 104 ? 13.284 2.175 -13.190 1.00 91.69 104 ASN A O 1
ATOM 854 N N . ASN A 1 105 ? 14.336 4.047 -13.867 1.00 87.38 105 ASN A N 1
ATOM 855 C CA . ASN A 1 105 ? 15.334 3.400 -14.704 1.00 87.38 105 ASN A CA 1
ATOM 856 C C . ASN A 1 105 ? 16.724 3.692 -14.118 1.00 87.38 105 ASN A C 1
ATOM 858 O O . ASN A 1 105 ? 17.357 4.719 -14.391 1.00 87.38 105 ASN A O 1
ATOM 862 N N . GLY A 1 106 ? 17.168 2.812 -13.217 1.00 81.12 106 GLY A N 1
ATOM 863 C CA . GLY A 1 106 ? 18.399 3.009 -12.456 1.00 81.12 106 GLY A CA 1
ATOM 864 C C . GLY A 1 106 ? 18.277 4.195 -11.485 1.00 81.12 106 GLY A C 1
ATOM 865 O O . GLY A 1 106 ? 17.311 4.260 -10.729 1.00 81.12 106 GLY A O 1
ATOM 866 N N . PRO A 1 107 ? 19.230 5.146 -11.460 1.00 80.81 107 PRO A N 1
ATOM 867 C CA . PRO A 1 107 ? 19.189 6.275 -10.527 1.00 80.81 107 PRO A CA 1
ATOM 868 C C . PRO A 1 107 ? 18.178 7.367 -10.920 1.00 80.81 107 PRO A C 1
ATOM 870 O O . PRO A 1 107 ? 18.040 8.350 -10.194 1.00 80.81 107 PRO A O 1
ATOM 873 N N . LYS A 1 108 ? 17.509 7.250 -12.075 1.00 84.69 108 LYS A N 1
ATOM 874 C CA . LYS A 1 108 ? 16.601 8.278 -12.596 1.00 84.69 108 LYS A CA 1
ATOM 875 C C . LYS A 1 108 ? 15.141 7.825 -12.477 1.00 84.69 108 LYS A C 1
ATOM 877 O O . LYS A 1 108 ? 14.800 6.788 -13.047 1.00 84.69 108 LYS A O 1
ATOM 882 N N . PRO A 1 109 ? 14.270 8.599 -11.802 1.00 88.75 109 PRO A N 1
ATOM 883 C CA . PRO A 1 109 ? 12.828 8.398 -11.888 1.00 88.75 109 PRO A CA 1
ATOM 884 C C . PRO A 1 109 ? 12.365 8.619 -13.326 1.00 88.75 109 PRO A C 1
ATOM 886 O O . PRO A 1 109 ? 12.686 9.643 -13.923 1.00 88.75 109 PRO A O 1
ATOM 889 N N . GLU A 1 110 ? 11.629 7.673 -13.884 1.00 91.94 110 GLU A N 1
ATOM 890 C CA . GLU A 1 110 ? 11.044 7.765 -15.220 1.00 91.94 110 GLU A CA 1
ATOM 891 C C . GLU A 1 110 ? 9.610 8.282 -15.129 1.00 91.94 110 GLU A C 1
ATOM 893 O O . GLU A 1 110 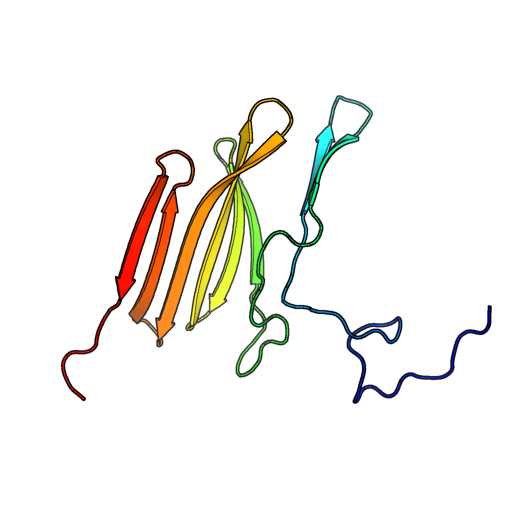? 9.250 9.234 -15.821 1.00 91.94 110 GLU A O 1
ATOM 898 N N . HIS A 1 111 ? 8.831 7.736 -14.192 1.00 93.50 111 HIS A N 1
ATOM 899 C CA . HIS A 1 111 ? 7.461 8.153 -13.921 1.00 93.50 111 HIS A CA 1
ATOM 900 C C . HIS A 1 111 ? 7.232 8.318 -12.425 1.00 93.50 111 HIS A C 1
ATOM 902 O O . HIS A 1 111 ? 7.540 7.422 -11.643 1.00 93.50 111 HIS A O 1
ATOM 908 N N . ILE A 1 112 ? 6.633 9.438 -12.029 1.00 95.25 112 ILE A N 1
ATOM 909 C CA . ILE A 1 112 ? 6.155 9.649 -10.663 1.00 95.25 112 ILE A CA 1
ATOM 910 C C . ILE A 1 112 ? 4.660 9.922 -10.716 1.00 95.25 112 ILE A C 1
ATOM 912 O O . ILE A 1 112 ? 4.194 10.749 -11.503 1.00 95.25 112 ILE A O 1
ATOM 916 N N . VAL A 1 113 ? 3.912 9.250 -9.848 1.00 96.62 113 VAL A N 1
ATOM 917 C CA . VAL A 1 113 ? 2.493 9.511 -9.619 1.00 96.62 113 VAL A CA 1
ATOM 918 C C . VAL A 1 113 ? 2.302 9.846 -8.153 1.00 96.62 113 VAL A C 1
ATOM 920 O O . VAL A 1 113 ? 2.795 9.144 -7.273 1.00 96.62 113 VAL A O 1
ATOM 923 N N . LYS A 1 114 ? 1.569 10.923 -7.886 1.00 97.56 114 LYS A N 1
ATOM 924 C CA . LYS A 1 114 ? 1.112 11.275 -6.544 1.00 97.56 114 LYS A CA 1
ATOM 925 C C . LYS A 1 114 ? -0.383 11.507 -6.590 1.00 97.56 114 LYS A C 1
ATOM 927 O O . LYS A 1 114 ? -0.868 12.273 -7.422 1.00 97.56 114 LYS A O 1
ATOM 932 N N . MET A 1 115 ? -1.103 10.863 -5.690 1.00 97.56 115 MET A N 1
ATOM 933 C CA . MET A 1 115 ? -2.529 11.079 -5.498 1.00 97.56 115 MET A CA 1
ATOM 934 C C . MET A 1 115 ? -2.766 11.522 -4.065 1.00 97.56 115 MET A C 1
ATOM 936 O O . MET A 1 115 ? -2.295 10.890 -3.121 1.00 97.56 115 MET A O 1
ATOM 940 N N . ASP A 1 116 ? -3.499 12.612 -3.919 1.00 96.69 116 ASP A N 1
ATOM 941 C CA . ASP A 1 116 ? -3.991 13.139 -2.657 1.00 96.69 116 ASP A CA 1
ATOM 942 C C . ASP A 1 116 ? -5.516 13.064 -2.712 1.00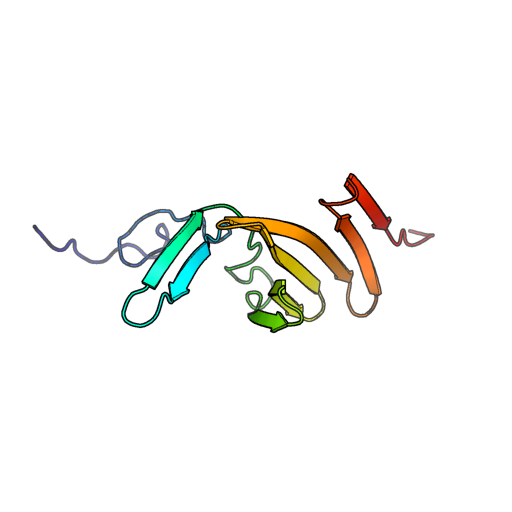 96.69 116 ASP A C 1
ATOM 944 O O . ASP A 1 116 ? -6.172 13.850 -3.401 1.00 96.69 116 ASP A O 1
ATOM 948 N N . PHE A 1 117 ? -6.068 12.056 -2.042 1.00 94.19 117 PHE A N 1
ATOM 949 C CA . PHE A 1 117 ? -7.495 11.751 -2.090 1.00 94.19 117 PHE A CA 1
ATOM 950 C C . PHE A 1 117 ? -8.320 12.711 -1.232 1.00 94.19 117 PHE A C 1
ATOM 952 O O . PHE A 1 117 ? -9.506 12.877 -1.498 1.00 94.19 117 PHE A O 1
ATOM 959 N N . ILE A 1 118 ? -7.697 13.370 -0.248 1.00 93.62 118 ILE A N 1
ATOM 960 C CA . ILE A 1 118 ? -8.352 14.381 0.591 1.00 93.62 118 ILE A CA 1
ATOM 961 C C . ILE A 1 118 ? -8.584 15.650 -0.227 1.00 93.62 118 ILE A C 1
ATOM 963 O O . ILE A 1 118 ? -9.682 16.198 -0.237 1.00 93.62 118 ILE A O 1
ATOM 967 N N . ASN A 1 119 ? -7.550 16.106 -0.936 1.00 96.44 119 ASN A N 1
ATOM 968 C CA . ASN A 1 119 ? -7.601 17.344 -1.713 1.00 96.44 119 ASN A CA 1
ATOM 969 C C . ASN A 1 119 ? -8.012 17.125 -3.178 1.00 96.44 119 ASN A C 1
ATOM 971 O O . ASN A 1 119 ? -7.965 18.065 -3.969 1.00 96.44 119 ASN A O 1
ATOM 975 N N . HIS A 1 120 ? -8.365 15.892 -3.554 1.00 95.81 120 HIS A N 1
ATOM 976 C CA . HIS A 1 120 ? -8.680 15.486 -4.927 1.00 95.81 120 HIS A CA 1
ATOM 977 C C . HIS A 1 120 ? -7.605 15.897 -5.952 1.00 95.81 120 HIS A C 1
ATOM 979 O O . HIS A 1 120 ? -7.916 16.293 -7.077 1.00 95.81 120 HIS A O 1
ATOM 985 N N . ARG A 1 121 ? -6.325 15.806 -5.568 1.00 97.62 121 ARG A N 1
ATOM 986 C CA . ARG A 1 121 ? -5.190 16.206 -6.412 1.00 97.62 121 ARG A CA 1
ATOM 987 C C . ARG A 1 121 ? -4.492 14.983 -6.996 1.00 97.62 121 ARG A C 1
ATOM 989 O O . ARG A 1 121 ? -4.175 14.031 -6.287 1.00 97.62 121 ARG A O 1
ATOM 996 N N . LEU A 1 122 ? -4.211 15.047 -8.294 1.00 96.94 122 LEU A N 1
ATOM 997 C CA . LEU A 1 122 ? -3.416 14.070 -9.029 1.00 96.94 122 LEU A CA 1
ATOM 998 C C . LEU A 1 122 ? -2.245 14.792 -9.692 1.00 96.94 122 LEU A C 1
ATOM 1000 O O . LEU A 1 122 ? -2.446 15.674 -10.523 1.00 96.94 122 LEU A O 1
ATOM 1004 N N . GLU A 1 123 ? -1.031 14.382 -9.355 1.00 96.38 123 GLU A N 1
ATOM 1005 C CA . GLU A 1 123 ? 0.192 14.839 -10.003 1.00 96.38 123 GLU A CA 1
ATOM 1006 C C . GLU A 1 123 ? 0.835 13.660 -10.724 1.00 96.38 123 GLU A C 1
ATOM 1008 O O . GLU A 1 123 ? 1.015 12.581 -10.153 1.00 96.38 123 GLU A O 1
ATOM 1013 N N . LYS A 1 124 ? 1.189 13.873 -11.989 1.00 95.44 124 LYS A N 1
ATOM 1014 C CA . LYS A 1 124 ? 1.962 12.926 -12.786 1.00 95.44 124 LYS A CA 1
ATOM 1015 C C . LYS A 1 124 ? 3.142 13.671 -13.380 1.00 95.44 124 LYS A C 1
ATOM 1017 O O . LYS A 1 124 ? 2.951 14.716 -13.999 1.00 95.44 124 LYS A O 1
ATOM 1022 N N . SER A 1 125 ?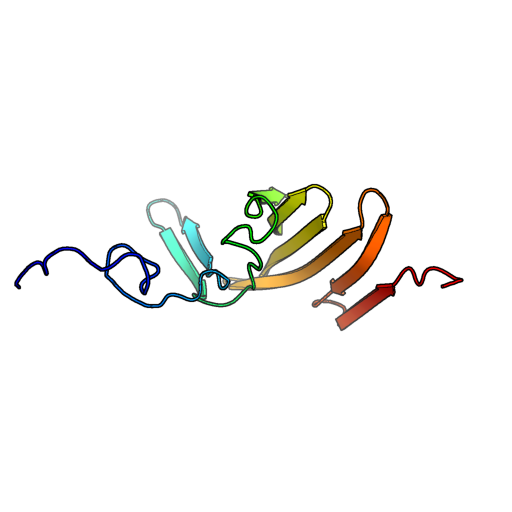 4.339 13.131 -13.217 1.00 91.38 125 SER A N 1
ATOM 1023 C CA . SER A 1 125 ? 5.513 13.593 -13.947 1.00 91.38 125 SER A CA 1
ATOM 1024 C C . SER A 1 125 ? 6.143 12.427 -14.689 1.00 91.38 125 SER A C 1
ATOM 1026 O O . SER A 1 125 ? 6.160 11.295 -14.207 1.00 91.38 125 SER A O 1
ATOM 1028 N N . ALA A 1 126 ? 6.639 12.715 -15.886 1.00 88.25 126 ALA A N 1
ATOM 1029 C CA . ALA A 1 126 ? 7.398 11.777 -16.688 1.00 88.25 126 ALA A CA 1
ATOM 1030 C C . ALA A 1 126 ? 8.678 12.472 -17.141 1.00 88.25 126 ALA A C 1
ATOM 1032 O O . ALA A 1 126 ? 8.622 13.572 -17.695 1.00 88.25 126 ALA A O 1
ATOM 1033 N N . ASN A 1 127 ? 9.819 11.837 -16.904 1.00 78.19 127 ASN A N 1
ATOM 1034 C CA . ASN A 1 127 ? 11.074 12.276 -17.488 1.00 78.19 127 ASN A CA 1
ATOM 1035 C C . ASN A 1 127 ? 11.158 11.681 -18.892 1.00 78.19 127 ASN A C 1
ATOM 1037 O O . ASN A 1 127 ? 11.682 10.591 -19.092 1.00 78.19 127 ASN A O 1
ATOM 1041 N N . LEU A 1 128 ? 10.612 12.407 -19.866 1.00 58.94 128 LEU A N 1
ATOM 1042 C CA . LEU A 1 128 ? 10.875 12.127 -21.271 1.00 58.94 128 LEU A CA 1
ATOM 1043 C C . LEU A 1 128 ? 12.352 12.427 -21.514 1.00 58.94 128 LEU A C 1
ATOM 1045 O O . LEU A 1 128 ? 12.788 13.565 -21.347 1.00 58.94 128 LEU A O 1
ATOM 1049 N N . ILE A 1 129 ? 13.132 11.414 -21.878 1.00 54.16 129 ILE A N 1
ATOM 1050 C CA . ILE A 1 129 ? 14.478 11.627 -22.404 1.00 54.16 129 ILE A CA 1
ATOM 1051 C C . ILE A 1 129 ? 14.306 12.451 -23.692 1.00 54.16 129 ILE A C 1
ATOM 1053 O O . ILE A 1 129 ? 13.659 11.964 -24.622 1.00 54.16 129 ILE A O 1
ATOM 1057 N N . PRO A 1 130 ? 14.831 13.687 -23.797 1.00 40.19 130 PRO A N 1
ATOM 1058 C CA . PRO A 1 130 ? 14.900 14.356 -25.084 1.00 40.19 130 PRO A CA 1
ATOM 1059 C C . PRO A 1 130 ? 15.979 13.638 -25.901 1.00 40.19 130 PRO A C 1
ATOM 1061 O O . PRO A 1 130 ? 17.162 13.746 -25.581 1.00 40.19 130 PRO A O 1
ATOM 1064 N N . GLY A 1 131 ? 15.568 12.899 -26.930 1.00 51.25 131 GLY A N 1
ATOM 1065 C CA . GLY A 1 131 ? 16.465 12.325 -27.934 1.00 51.25 131 GLY A CA 1
ATOM 1066 C C . GLY A 1 131 ? 16.651 10.813 -27.832 1.00 51.25 131 GLY A C 1
ATOM 1067 O O . GLY A 1 131 ? 17.598 10.338 -27.207 1.00 51.25 131 GLY A O 1
ATOM 1068 N N . GLN A 1 132 ? 15.789 10.085 -28.537 1.00 37.16 132 GLN A N 1
ATOM 1069 C CA . GLN A 1 132 ? 16.170 8.888 -29.280 1.00 37.16 132 GLN A CA 1
ATOM 1070 C C . GLN A 1 132 ? 15.666 9.048 -30.715 1.00 37.16 132 GLN A C 1
ATOM 1072 O O . GLN A 1 132 ? 14.579 9.653 -30.875 1.00 37.16 132 GLN A O 1
#

Foldseek 3Di:
DDDDPDDDPVQADDPVRHNDDPQFAWDWDWDDPDPDTDTLDGGGGPDTQPCCVVVVHHGWDWDWDCDPQKIKTKTHNDQQWIKMFIWHDDPSHIDGQKIWTFGHDGPGTQWIWIAGPVVRDIDIDGPDDPDD

Radius of gyration: 18.85 Å; chains: 1; bounding box: 33×54×55 Å

Organism: NCBI:txid199

Sequence (132 aa):
MPFSDGCDESTKDDKWCQIVNKNRRGIVILLSNGDKYEAVVTKRDIFESPNEDGGAYFPPELAVEIKNSELKFFYSYGKYGYWEYVFALDGKDFKLVRYFSSVNNGPKPEHIVKMDFINHRLEKSANLIPGQ

pLDDT: mean 82.87, std 14.03, range [37.16, 97.62]

Secondary structure (DSSP, 8-state):
--------TTS--STTS----TTEEEEEEEEE-SS-EEEEEEEEEEEE-TTTT-TTSPPPEEEEEEETTEEEEEEE-GGGEEEEEEEEEETTEEEEEEEEEEEEETTEEEEEEEEETTTTEEEEEE---S--